Protein AF-A0A2P4YCR5-F1 (afdb_monomer_lite)

Secondary structure (DSSP, 8-state):
-EEEEEPPP---S-TTTTSGGGGGEEEEE--EEEEE-TT--EEEEEE-GGGTTSS-S------SPPPTT-B-TT--BHHHHHHHHHHHHHTGGGTTS-PPP----------------------------

Structure (mmCIF, N/CA/C/O backbone):
data_AF-A0A2P4YCR5-F1
#
_entry.id   AF-A0A2P4YCR5-F1
#
loop_
_atom_site.group_PDB
_atom_site.id
_atom_site.type_symbol
_atom_site.label_atom_id
_atom_site.label_alt_id
_atom_site.label_comp_id
_atom_site.label_asym_id
_atom_site.label_entity_id
_atom_site.label_seq_id
_atom_site.pdbx_PDB_ins_code
_atom_site.Cartn_x
_atom_site.Cartn_y
_atom_site.Cartn_z
_atom_site.occupancy
_atom_site.B_iso_or_equiv
_atom_site.auth_seq_id
_atom_site.auth_comp_id
_atom_site.auth_asym_id
_atom_site.auth_atom_id
_atom_site.pdbx_PDB_model_num
ATOM 1 N N . SER A 1 1 ? 8.220 3.642 -13.506 1.00 95.44 1 SER A N 1
ATOM 2 C CA . SER A 1 1 ? 6.887 4.072 -13.010 1.00 95.44 1 SER A CA 1
ATOM 3 C C . SER A 1 1 ? 7.026 4.716 -11.627 1.00 95.44 1 SER A C 1
ATOM 5 O O . SER A 1 1 ? 8.145 4.779 -11.127 1.00 95.44 1 SER A O 1
ATOM 7 N N . ARG A 1 2 ? 5.950 5.239 -11.009 1.00 97.50 2 ARG A N 1
ATOM 8 C CA . ARG A 1 2 ? 5.975 5.771 -9.629 1.00 97.50 2 ARG A CA 1
ATOM 9 C C . ARG A 1 2 ? 4.965 5.036 -8.752 1.00 97.50 2 ARG A C 1
ATOM 11 O O . ARG A 1 2 ? 3.781 5.042 -9.073 1.00 97.50 2 ARG A O 1
ATOM 18 N N . MET A 1 3 ? 5.426 4.483 -7.635 1.00 97.31 3 MET A N 1
ATOM 19 C CA . MET A 1 3 ? 4.561 3.981 -6.563 1.00 97.31 3 MET A CA 1
ATOM 20 C C . MET A 1 3 ? 4.327 5.107 -5.557 1.00 97.31 3 MET A C 1
ATOM 22 O O . MET A 1 3 ? 5.270 5.822 -5.214 1.00 97.31 3 MET A O 1
ATOM 26 N N . ALA A 1 4 ? 3.095 5.268 -5.081 1.00 97.25 4 ALA A N 1
ATOM 27 C CA . ALA A 1 4 ? 2.745 6.219 -4.031 1.00 97.25 4 ALA A CA 1
ATOM 28 C C . ALA A 1 4 ? 2.157 5.474 -2.832 1.00 97.25 4 ALA A C 1
ATOM 30 O O . ALA A 1 4 ? 1.398 4.524 -3.014 1.00 97.25 4 ALA A O 1
ATOM 31 N N . TRP A 1 5 ? 2.501 5.903 -1.622 1.00 97.19 5 TRP A N 1
ATOM 32 C CA . TRP A 1 5 ? 2.000 5.305 -0.386 1.00 97.19 5 TRP A CA 1
ATOM 33 C C . TRP A 1 5 ? 1.904 6.345 0.729 1.00 97.19 5 TRP A C 1
ATOM 35 O O . TRP A 1 5 ? 2.530 7.407 0.672 1.00 97.19 5 TRP A O 1
ATOM 45 N N . THR A 1 6 ? 1.109 6.027 1.745 1.00 96.38 6 THR A N 1
ATOM 46 C CA . THR A 1 6 ? 0.920 6.866 2.930 1.00 96.38 6 THR A CA 1
ATOM 47 C C . THR A 1 6 ? 1.954 6.509 3.996 1.00 96.38 6 THR A C 1
ATOM 49 O O . THR A 1 6 ? 2.108 5.337 4.336 1.00 96.38 6 THR A O 1
ATOM 52 N N . CYS A 1 7 ? 2.642 7.512 4.537 1.00 93.00 7 CYS A N 1
ATOM 53 C CA . CYS A 1 7 ? 3.494 7.385 5.720 1.00 93.00 7 CYS A CA 1
ATOM 54 C C . CYS A 1 7 ? 2.703 7.685 6.998 1.00 93.00 7 CYS A C 1
ATOM 56 O O . CYS A 1 7 ? 1.699 8.391 6.949 1.00 93.00 7 CYS A O 1
ATOM 58 N N . ASP A 1 8 ? 3.174 7.171 8.135 1.00 86.25 8 ASP A N 1
ATOM 59 C CA . ASP A 1 8 ? 2.495 7.306 9.427 1.00 86.25 8 ASP A CA 1
ATOM 60 C C . ASP A 1 8 ? 2.338 8.781 9.862 1.00 86.25 8 ASP A C 1
ATOM 62 O O . ASP A 1 8 ? 3.344 9.478 10.051 1.00 86.25 8 ASP A O 1
ATOM 66 N N . PRO A 1 9 ? 1.099 9.284 10.022 1.00 82.81 9 PRO A N 1
ATOM 67 C CA . PRO A 1 9 ? 0.847 10.568 10.640 1.00 82.81 9 PRO A CA 1
ATOM 68 C C . PRO A 1 9 ? 0.584 10.403 12.145 1.00 82.81 9 PRO A C 1
ATOM 70 O O . PRO A 1 9 ? -0.451 9.887 12.555 1.00 82.81 9 PRO A O 1
ATOM 73 N N . TYR A 1 10 ? 1.410 11.024 12.992 1.00 86.00 10 TYR A N 1
ATOM 74 C CA . TYR A 1 10 ? 1.078 11.228 14.418 1.00 86.00 10 TYR A CA 1
ATOM 75 C C . TYR A 1 10 ? -0.066 12.245 14.640 1.00 86.00 10 TYR A C 1
ATOM 77 O O . TYR A 1 10 ? -0.344 12.662 15.765 1.00 86.00 10 TYR A O 1
ATOM 85 N N . THR A 1 11 ? -0.707 12.710 13.566 1.00 8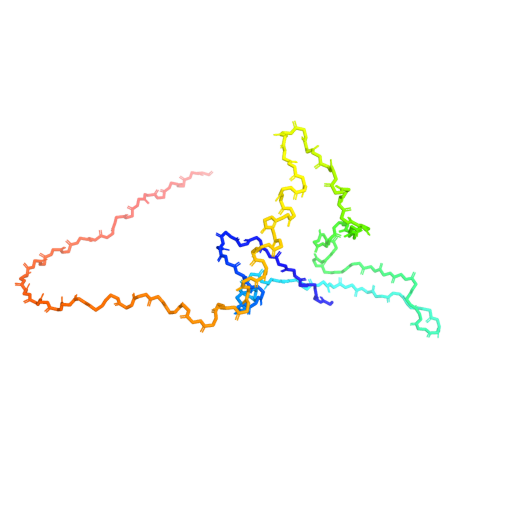9.25 11 THR A N 1
ATOM 86 C CA . THR A 1 11 ? -1.741 13.745 13.584 1.00 89.25 11 THR A CA 1
ATOM 87 C C . THR A 1 11 ? -3.123 13.121 13.735 1.00 89.25 11 THR A C 1
ATOM 89 O O . THR A 1 11 ? -3.522 12.264 12.951 1.00 89.25 11 THR A O 1
ATOM 92 N N . ALA A 1 12 ? -3.873 13.582 14.736 1.00 84.50 12 ALA A N 1
ATOM 93 C CA . ALA A 1 12 ? -5.240 13.137 14.974 1.00 84.50 12 ALA A CA 1
ATOM 94 C C . ALA A 1 12 ? -6.234 13.695 13.935 1.00 84.50 12 ALA A C 1
ATOM 96 O O . ALA A 1 12 ? -6.024 14.767 13.368 1.00 84.50 12 ALA A O 1
ATOM 97 N N . GLY A 1 13 ? -7.362 12.997 13.757 1.00 87.00 13 GLY A N 1
ATOM 98 C CA . GLY A 1 13 ? -8.491 13.435 12.928 1.00 87.00 13 GLY A CA 1
ATOM 99 C C . GLY A 1 13 ? -8.723 12.591 11.669 1.00 87.00 13 GLY A C 1
ATOM 100 O O . GLY A 1 13 ? -7.986 11.655 11.365 1.00 87.00 13 GLY A O 1
ATOM 101 N N . GLY A 1 14 ? -9.787 12.917 10.930 1.00 90.69 14 GLY A N 1
ATOM 102 C CA . GLY A 1 14 ? -10.177 12.230 9.694 1.00 90.69 14 GLY A CA 1
ATOM 103 C C . GLY A 1 14 ? -9.398 12.720 8.471 1.00 90.69 14 GLY A C 1
ATOM 104 O O . GLY A 1 14 ? -9.959 13.420 7.634 1.00 90.69 14 GLY A O 1
ATOM 105 N N . LEU A 1 15 ? -8.119 12.345 8.353 1.00 92.38 15 LEU A N 1
ATOM 106 C CA . LEU A 1 15 ? -7.188 12.894 7.348 1.00 92.38 15 LEU A CA 1
ATOM 107 C C . LEU A 1 15 ? -7.620 12.683 5.889 1.00 92.38 15 LEU A C 1
ATOM 109 O O . LEU A 1 15 ? -7.304 13.501 5.025 1.00 92.38 15 LEU A O 1
ATOM 113 N N . VAL A 1 16 ? -8.323 11.583 5.603 1.00 92.31 16 VAL A N 1
ATOM 114 C CA . VAL A 1 16 ? -8.861 11.315 4.261 1.00 92.31 16 VAL A CA 1
ATOM 115 C C . VAL A 1 16 ? -10.012 12.271 3.954 1.00 92.31 16 VAL A C 1
ATOM 117 O O . VAL A 1 16 ? -9.996 12.927 2.918 1.00 92.31 16 VAL A O 1
ATOM 120 N N . ALA A 1 17 ? -10.972 12.399 4.875 1.00 90.81 17 ALA A N 1
ATOM 121 C CA . ALA A 1 17 ? -12.142 13.258 4.702 1.00 90.81 17 ALA A CA 1
ATOM 122 C C . ALA A 1 17 ? -11.768 14.748 4.612 1.00 90.81 17 ALA A C 1
ATOM 124 O O . ALA A 1 17 ? -12.382 15.490 3.852 1.00 90.81 17 ALA A O 1
ATOM 125 N N . SER A 1 18 ? -10.732 15.182 5.337 1.00 91.31 18 SER A N 1
ATOM 126 C CA . SER A 1 18 ? -10.238 16.563 5.288 1.00 91.31 18 SER A CA 1
ATOM 127 C C . SER A 1 18 ? -9.292 16.853 4.115 1.00 91.31 18 SER A C 1
ATOM 129 O O . SER A 1 18 ? -8.872 17.995 3.939 1.00 91.31 18 SER A O 1
ATOM 131 N N . GLY A 1 19 ? -8.893 15.840 3.336 1.00 93.31 19 GLY A N 1
ATOM 132 C CA . GLY A 1 19 ? -7.887 15.971 2.275 1.00 93.31 19 GLY A CA 1
ATOM 133 C C . GLY A 1 19 ? -6.450 16.176 2.777 1.00 93.31 19 GLY A C 1
ATOM 134 O O . GLY A 1 19 ? -5.516 16.235 1.972 1.00 93.31 19 GLY A O 1
ATOM 135 N N . GLN A 1 20 ? -6.236 16.231 4.095 1.00 93.75 20 GLN A N 1
ATOM 136 C CA . GLN A 1 20 ? -4.911 16.378 4.701 1.00 93.75 20 GLN A CA 1
ATOM 137 C C . GLN A 1 20 ? -4.015 15.155 4.469 1.00 93.75 20 GLN A C 1
ATOM 139 O O . GLN A 1 20 ? -2.798 15.284 4.582 1.00 93.75 20 GLN A O 1
ATOM 144 N N . ILE A 1 21 ? -4.586 14.004 4.091 1.00 95.06 21 ILE A N 1
ATOM 145 C CA . ILE A 1 21 ? -3.857 12.776 3.738 1.00 95.06 21 ILE A CA 1
ATOM 146 C C . ILE A 1 21 ? -2.787 12.996 2.658 1.00 95.06 21 ILE A C 1
ATOM 148 O O . ILE A 1 21 ? -1.751 12.332 2.669 1.00 95.06 21 ILE A O 1
ATOM 152 N N . ASN A 1 22 ? -2.984 13.977 1.770 1.00 94.50 22 ASN A N 1
ATOM 153 C CA . ASN A 1 22 ? -2.021 14.320 0.723 1.00 94.50 22 ASN A CA 1
ATOM 154 C C . ASN A 1 22 ? -0.668 14.774 1.293 1.00 94.50 22 ASN A C 1
ATOM 156 O O . ASN A 1 22 ? 0.363 14.510 0.684 1.00 94.50 22 ASN A O 1
ATOM 160 N N . GLN A 1 23 ? -0.653 15.394 2.478 1.00 94.56 23 GLN A N 1
ATOM 161 C CA . GLN A 1 23 ? 0.580 15.823 3.154 1.00 94.56 23 GLN A CA 1
ATOM 162 C C . GLN A 1 23 ? 1.420 14.643 3.660 1.00 94.56 23 GLN A C 1
ATOM 164 O O . GLN A 1 23 ? 2.617 14.790 3.883 1.00 94.56 23 GLN A O 1
ATOM 169 N N . TYR A 1 24 ? 0.795 13.476 3.825 1.00 95.44 24 TYR A N 1
ATOM 170 C CA . TYR A 1 24 ? 1.433 12.245 4.294 1.00 95.44 24 TYR A CA 1
ATOM 171 C C . TYR A 1 24 ? 1.571 11.203 3.181 1.00 95.44 24 TYR A C 1
ATOM 173 O O . TYR A 1 24 ? 2.012 10.083 3.429 1.00 95.44 24 TYR A O 1
ATOM 181 N N . THR A 1 25 ? 1.196 11.556 1.949 1.00 96.94 25 THR A N 1
ATOM 182 C CA . THR A 1 25 ? 1.349 10.691 0.782 1.00 96.94 25 THR A CA 1
ATOM 183 C C . THR A 1 25 ? 2.677 11.002 0.111 1.00 96.94 25 THR A C 1
ATOM 185 O O . THR A 1 25 ? 2.881 12.084 -0.436 1.00 96.94 25 THR A O 1
ATOM 188 N N . THR A 1 26 ? 3.583 10.035 0.126 1.00 97.00 26 THR A N 1
ATOM 189 C CA . THR A 1 26 ? 4.868 10.119 -0.566 1.00 97.00 26 THR A CA 1
ATOM 190 C C . THR A 1 26 ? 4.887 9.157 -1.750 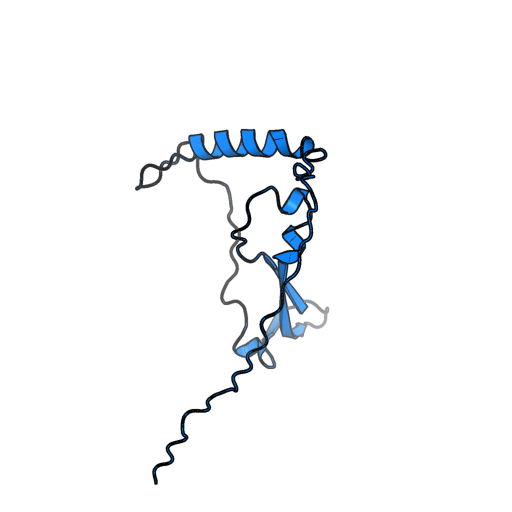1.00 97.00 26 THR A C 1
ATOM 192 O O . THR A 1 26 ? 3.869 8.581 -2.139 1.00 97.00 26 THR A O 1
ATOM 195 N N . GLY A 1 27 ? 6.034 9.016 -2.396 1.00 97.12 27 GLY A N 1
ATOM 196 C CA . GLY A 1 27 ? 6.227 7.984 -3.392 1.00 97.12 27 GLY A CA 1
ATOM 197 C C . GLY A 1 27 ? 7.626 7.987 -3.962 1.00 97.12 27 GLY A C 1
ATOM 198 O O . GLY A 1 27 ? 8.409 8.908 -3.731 1.00 97.12 27 GLY A O 1
ATOM 199 N N . LYS A 1 28 ? 7.907 6.967 -4.760 1.00 98.06 28 LYS A N 1
ATOM 200 C CA . LYS A 1 28 ? 9.223 6.735 -5.334 1.00 98.06 28 LYS A CA 1
ATOM 201 C C . LYS A 1 28 ? 9.127 6.246 -6.768 1.00 98.06 28 LYS A C 1
ATOM 203 O O . LYS A 1 28 ? 8.197 5.526 -7.138 1.00 98.06 28 LYS A O 1
ATOM 208 N N . TYR A 1 29 ? 10.084 6.699 -7.570 1.00 98.38 29 TYR A N 1
ATOM 209 C CA . TYR A 1 29 ? 10.253 6.257 -8.943 1.00 98.38 29 TYR A CA 1
ATOM 210 C C . TYR A 1 29 ? 11.063 4.966 -8.990 1.00 98.38 29 TYR A C 1
ATOM 212 O O . TYR A 1 29 ? 12.076 4.846 -8.303 1.00 98.38 29 TYR A O 1
ATOM 220 N N . TYR A 1 30 ? 10.616 4.049 -9.841 1.00 98.38 30 TYR A N 1
ATOM 221 C CA . TYR A 1 30 ? 11.306 2.806 -10.147 1.00 98.38 30 TYR A CA 1
ATOM 222 C C . TYR A 1 30 ? 11.562 2.691 -11.643 1.00 98.38 30 TYR A C 1
ATOM 224 O O . TYR A 1 30 ? 10.712 3.077 -12.461 1.00 98.38 30 TYR A O 1
ATOM 232 N N . TYR A 1 31 ? 12.719 2.135 -11.977 1.00 98.50 31 TYR A N 1
ATOM 233 C CA . TYR A 1 31 ? 13.198 1.978 -13.340 1.00 98.50 31 TYR A CA 1
ATOM 234 C C . TYR A 1 31 ? 13.480 0.506 -13.619 1.00 98.50 31 TYR A C 1
ATOM 236 O O . TYR A 1 31 ? 14.101 -0.180 -12.814 1.00 98.50 31 TYR A O 1
ATOM 244 N N . TYR A 1 32 ? 12.985 0.031 -14.754 1.00 98.44 32 TYR A N 1
ATOM 245 C CA . TYR A 1 32 ? 13.073 -1.364 -15.160 1.00 98.44 32 TYR A CA 1
ATOM 246 C C . TYR A 1 32 ? 12.932 -1.461 -16.675 1.00 98.44 32 TYR A C 1
ATOM 248 O O . TYR A 1 32 ? 12.319 -0.596 -17.312 1.00 98.44 32 TYR A O 1
ATOM 256 N N . LEU A 1 33 ? 13.488 -2.527 -17.234 1.00 98.56 33 LEU A N 1
ATOM 257 C CA . LEU A 1 33 ? 13.202 -2.976 -18.588 1.00 98.56 33 LEU A CA 1
ATOM 258 C C . LEU A 1 33 ? 12.104 -4.037 -18.516 1.00 98.56 33 LEU A C 1
ATOM 260 O O . LEU A 1 33 ? 12.104 -4.865 -17.609 1.00 98.56 33 LEU A O 1
ATOM 264 N N . LEU A 1 34 ? 11.158 -3.994 -19.452 1.00 98.56 34 LEU A N 1
ATOM 265 C CA . LEU A 1 34 ? 10.151 -5.042 -19.612 1.00 98.56 34 LEU A CA 1
ATOM 266 C C . LEU A 1 34 ? 10.525 -5.902 -20.811 1.00 98.56 34 LEU A C 1
ATOM 268 O O . LEU A 1 34 ? 10.836 -5.372 -21.879 1.00 98.56 34 LEU A O 1
ATOM 272 N N . GLU A 1 35 ? 10.460 -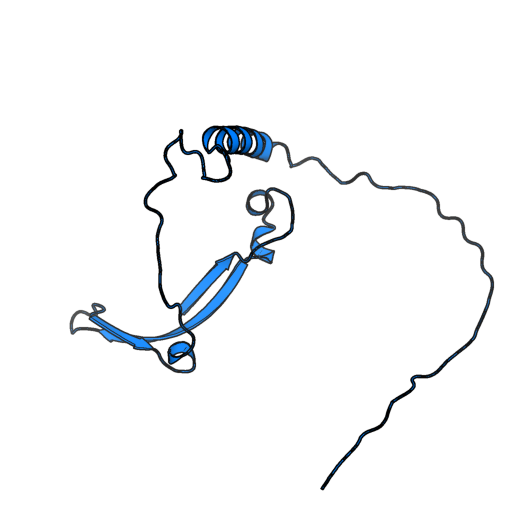7.213 -20.629 1.00 98.62 35 GLU A N 1
ATOM 273 C CA . GLU A 1 35 ? 10.604 -8.177 -21.711 1.00 98.62 35 GLU A CA 1
ATOM 274 C C . GLU A 1 35 ? 9.225 -8.449 -22.304 1.00 98.62 35 GLU A C 1
ATOM 276 O O . GLU A 1 35 ? 8.272 -8.733 -21.570 1.00 98.62 35 GLU A O 1
ATOM 281 N N . LEU A 1 36 ? 9.122 -8.330 -23.627 1.00 98.75 36 LEU A N 1
ATOM 282 C CA . LEU A 1 36 ? 7.881 -8.507 -24.371 1.00 98.75 36 LEU A CA 1
ATOM 283 C C . LEU A 1 36 ? 8.023 -9.656 -25.373 1.00 98.75 36 LEU A C 1
ATOM 285 O O . LEU A 1 36 ? 9.102 -9.840 -25.941 1.00 98.75 36 LEU A O 1
ATOM 289 N N . ASP A 1 37 ? 6.943 -10.394 -25.611 1.00 98.31 37 ASP A N 1
ATOM 290 C CA . ASP A 1 37 ? 6.862 -11.360 -26.712 1.00 98.31 37 ASP A CA 1
ATOM 291 C C . ASP A 1 37 ? 6.502 -10.693 -28.063 1.00 98.31 37 ASP A C 1
ATOM 293 O O . ASP A 1 37 ? 6.319 -9.475 -28.149 1.00 98.31 37 ASP A O 1
ATOM 297 N N . ASP A 1 38 ? 6.379 -11.488 -29.136 1.00 98.31 38 ASP A N 1
ATOM 298 C CA . ASP A 1 38 ? 6.018 -10.996 -30.480 1.00 98.31 38 ASP A CA 1
ATOM 299 C C . ASP A 1 38 ? 4.617 -10.349 -30.539 1.00 98.31 38 ASP A C 1
ATOM 301 O O . ASP A 1 38 ? 4.325 -9.572 -31.454 1.00 98.31 38 ASP A O 1
ATOM 305 N N . ALA A 1 39 ? 3.739 -10.666 -29.580 1.00 98.31 39 ALA A N 1
ATOM 306 C CA . ALA A 1 39 ? 2.410 -10.078 -29.438 1.00 98.31 39 ALA A CA 1
ATOM 307 C C . ALA A 1 39 ? 2.406 -8.820 -28.545 1.00 98.31 39 ALA A C 1
ATOM 309 O O . ALA A 1 39 ? 1.389 -8.124 -28.476 1.00 98.31 39 ALA A O 1
ATOM 310 N N . GLY A 1 40 ? 3.531 -8.495 -27.900 1.00 98.19 40 GLY A N 1
ATOM 311 C CA . GLY A 1 40 ? 3.672 -7.380 -26.970 1.00 98.19 40 GLY A CA 1
ATOM 312 C C . GLY A 1 40 ? 3.203 -7.686 -25.544 1.00 98.19 40 GLY A C 1
ATOM 313 O O . GLY A 1 40 ? 2.962 -6.748 -24.781 1.00 98.19 40 GLY A O 1
ATOM 314 N N . GLU A 1 41 ? 3.042 -8.958 -25.171 1.00 98.56 41 GLU A N 1
ATOM 315 C CA . GLU A 1 41 ? 2.711 -9.372 -23.806 1.00 98.56 41 GLU A CA 1
ATOM 316 C C . GLU A 1 41 ? 3.956 -9.352 -22.912 1.00 98.56 41 GLU A C 1
ATOM 318 O O . GLU A 1 41 ? 5.052 -9.708 -23.341 1.00 98.56 41 GLU A O 1
ATOM 323 N N . ILE A 1 42 ? 3.791 -8.924 -21.656 1.00 98.44 42 ILE A N 1
ATOM 324 C CA . ILE A 1 42 ? 4.885 -8.877 -20.680 1.00 98.44 42 ILE A CA 1
ATOM 325 C C . ILE A 1 42 ? 5.190 -10.296 -20.206 1.00 98.44 42 ILE A C 1
ATOM 327 O O . ILE A 1 42 ? 4.358 -10.925 -19.554 1.00 98.44 42 ILE A O 1
ATOM 331 N N . ILE A 1 43 ? 6.409 -10.756 -20.470 1.00 98.31 43 ILE A N 1
ATOM 332 C CA . ILE A 1 43 ? 6.878 -12.103 -20.109 1.00 98.31 43 ILE A CA 1
ATOM 333 C C . ILE A 1 43 ? 8.000 -12.098 -19.065 1.00 98.31 43 ILE A C 1
ATOM 335 O O . ILE A 1 43 ? 8.329 -13.144 -18.510 1.00 98.31 43 ILE A O 1
ATOM 339 N N . GLY A 1 44 ? 8.557 -10.927 -18.763 1.00 98.44 44 GLY A N 1
ATOM 340 C CA . GLY A 1 44 ? 9.661 -10.771 -17.826 1.00 98.44 44 GLY A CA 1
ATOM 341 C C . GLY A 1 44 ? 10.040 -9.308 -17.623 1.00 98.44 44 GLY A C 1
ATOM 342 O O . GLY A 1 44 ? 9.357 -8.388 -18.088 1.00 98.44 44 GLY A O 1
ATOM 343 N N . GLY A 1 45 ? 11.142 -9.089 -16.919 1.00 97.94 45 GLY A N 1
ATOM 344 C CA . GLY A 1 45 ? 11.709 -7.766 -16.716 1.00 97.94 45 GLY A CA 1
ATOM 345 C C . GLY A 1 45 ? 12.902 -7.788 -15.771 1.00 97.94 45 GLY A C 1
ATOM 346 O O . GLY A 1 45 ? 13.074 -8.732 -15.007 1.00 97.94 45 GLY A O 1
ATOM 347 N N . GLU A 1 46 ? 13.685 -6.717 -15.827 1.00 98.44 46 GLU A N 1
ATOM 348 C CA . GLU A 1 46 ? 14.924 -6.546 -15.065 1.00 98.44 46 GLU A CA 1
ATOM 349 C C . GLU A 1 46 ? 14.952 -5.145 -14.447 1.00 98.44 46 GLU A C 1
ATOM 351 O O . GLU A 1 46 ? 14.592 -4.155 -15.102 1.00 98.44 46 GLU A O 1
ATOM 356 N N . TRP A 1 47 ? 15.374 -5.047 -13.187 1.00 98.50 47 TRP A N 1
ATOM 357 C CA . TRP A 1 47 ? 15.584 -3.762 -12.526 1.00 98.50 47 TRP A CA 1
ATOM 358 C C . TRP A 1 47 ? 16.818 -3.058 -13.089 1.00 98.50 47 TRP A C 1
ATOM 360 O O . TRP A 1 47 ? 17.808 -3.683 -13.446 1.00 98.50 47 TRP A O 1
ATOM 370 N N . VAL A 1 48 ? 16.773 -1.728 -13.193 1.00 98.50 48 VAL A N 1
ATOM 371 C CA . VAL A 1 48 ? 17.912 -0.954 -13.710 1.00 98.50 48 VAL A CA 1
ATOM 372 C C . VAL A 1 48 ? 18.146 0.322 -12.915 1.00 98.50 48 VAL A C 1
ATOM 374 O O . VAL A 1 48 ? 17.299 0.780 -12.141 1.00 98.50 48 VAL A O 1
ATOM 377 N N . TYR A 1 49 ? 19.308 0.939 -13.143 1.00 97.81 49 TYR A N 1
ATOM 378 C CA . TYR A 1 49 ? 19.795 2.067 -12.350 1.00 97.81 49 TYR A CA 1
ATOM 379 C C . TYR A 1 49 ? 19.791 1.707 -10.855 1.00 97.81 49 TYR A C 1
ATOM 381 O O . TYR A 1 49 ? 20.053 0.571 -10.487 1.00 97.81 49 TYR A O 1
ATOM 389 N N . ASN A 1 50 ? 19.466 2.656 -9.980 1.00 97.44 50 ASN A N 1
ATOM 390 C CA . ASN A 1 50 ? 19.408 2.410 -8.540 1.00 97.44 50 ASN A CA 1
ATOM 391 C C . ASN A 1 50 ? 18.190 1.569 -8.110 1.00 97.44 50 ASN A C 1
ATOM 393 O O . ASN A 1 50 ? 18.008 1.336 -6.922 1.00 97.44 50 ASN A O 1
ATOM 397 N N . SER A 1 51 ? 17.303 1.171 -9.028 1.00 98.19 51 SER A N 1
ATOM 398 C CA . SER A 1 51 ? 16.181 0.296 -8.678 1.00 98.19 51 SER A CA 1
ATOM 399 C C . SER A 1 51 ? 16.584 -1.170 -8.556 1.00 98.19 51 SER A C 1
ATOM 401 O O . SER A 1 51 ? 15.753 -1.925 -8.084 1.00 98.19 51 SER A O 1
ATOM 403 N N . ASP A 1 52 ? 17.803 -1.556 -8.941 1.00 97.62 52 ASP A N 1
ATOM 404 C CA . ASP A 1 52 ? 18.317 -2.921 -8.745 1.00 97.62 52 ASP A CA 1
ATOM 405 C C . ASP A 1 52 ? 18.612 -3.225 -7.265 1.00 97.62 52 ASP A C 1
ATOM 407 O O . ASP A 1 52 ? 18.289 -4.297 -6.772 1.00 97.62 52 ASP A O 1
ATOM 411 N N . ASP A 1 53 ? 19.101 -2.232 -6.516 1.00 98.12 53 ASP A N 1
ATOM 412 C CA . ASP A 1 53 ? 19.295 -2.355 -5.063 1.00 98.12 53 ASP A CA 1
ATOM 413 C C . ASP A 1 53 ? 18.081 -1.877 -4.252 1.00 98.12 53 ASP A C 1
ATOM 415 O O . ASP A 1 53 ? 17.829 -2.334 -3.139 1.00 98.12 53 ASP A O 1
ATOM 419 N N . ASP A 1 54 ? 17.359 -0.881 -4.770 1.00 97.94 54 ASP A N 1
ATOM 420 C CA . ASP A 1 54 ? 16.383 -0.114 -3.999 1.00 97.94 54 ASP A CA 1
ATOM 421 C C . ASP A 1 54 ? 14.981 -0.233 -4.625 1.00 97.94 54 ASP A C 1
ATOM 423 O O . ASP A 1 54 ? 14.405 0.737 -5.141 1.00 97.94 54 ASP A O 1
ATOM 427 N N . HIS A 1 55 ? 14.429 -1.448 -4.571 1.00 97.94 55 HIS A N 1
ATOM 428 C CA . HIS A 1 55 ? 13.065 -1.825 -4.965 1.00 97.94 55 HIS A CA 1
ATOM 429 C C . HIS A 1 55 ? 12.278 -2.421 -3.776 1.00 97.94 55 HIS A C 1
ATOM 431 O O . HIS A 1 55 ? 12.865 -2.756 -2.751 1.00 97.94 55 HIS A O 1
ATOM 437 N N . PRO A 1 56 ? 10.937 -2.546 -3.843 1.00 97.69 56 PRO A N 1
ATOM 438 C CA . PRO A 1 56 ? 10.178 -3.236 -2.799 1.00 97.69 56 PRO A CA 1
ATOM 439 C C . PRO A 1 56 ? 10.543 -4.725 -2.750 1.00 97.69 56 PRO A C 1
ATOM 441 O O . PRO A 1 56 ? 10.600 -5.367 -3.797 1.00 97.69 56 PRO A O 1
ATOM 444 N N . ASP A 1 57 ? 10.717 -5.286 -1.554 1.00 97.75 57 ASP A N 1
ATOM 445 C CA . ASP A 1 57 ? 11.001 -6.720 -1.389 1.00 97.75 57 ASP A CA 1
ATOM 446 C C . ASP A 1 57 ? 9.779 -7.598 -1.696 1.00 97.75 57 ASP A C 1
ATOM 448 O O . ASP A 1 57 ? 9.877 -8.657 -2.314 1.00 97.75 57 ASP A O 1
ATOM 452 N N . PHE A 1 58 ? 8.599 -7.177 -1.232 1.00 97.31 58 PHE A N 1
ATOM 453 C CA . PHE A 1 58 ? 7.372 -7.960 -1.331 1.00 97.31 58 PHE A CA 1
ATOM 454 C C . PHE A 1 58 ? 6.120 -7.080 -1.381 1.00 97.31 58 PHE A C 1
ATOM 456 O O . PHE A 1 58 ? 6.107 -5.932 -0.937 1.00 97.31 58 PHE A O 1
ATOM 463 N N . MET A 1 59 ? 5.024 -7.662 -1.871 1.00 96.88 59 MET A N 1
ATOM 464 C CA . MET A 1 59 ? 3.692 -7.060 -1.858 1.00 96.88 59 MET A CA 1
ATOM 465 C C . MET A 1 59 ? 2.678 -8.068 -1.327 1.00 96.88 59 MET A C 1
ATOM 467 O O . MET A 1 59 ? 2.649 -9.221 -1.753 1.00 96.88 59 MET A O 1
ATOM 471 N N . TRP A 1 60 ? 1.834 -7.635 -0.394 1.00 97.38 60 TRP A N 1
ATOM 472 C CA . TRP A 1 60 ? 0.794 -8.467 0.201 1.00 97.38 60 TRP A CA 1
ATOM 473 C C . TRP A 1 60 ? -0.522 -7.705 0.261 1.00 97.38 60 TRP A C 1
ATOM 475 O O . TRP A 1 60 ? -0.557 -6.494 0.469 1.00 97.38 60 TRP A O 1
ATOM 485 N N . ILE A 1 61 ? -1.616 -8.441 0.076 1.00 97.44 61 ILE A N 1
ATOM 486 C CA . ILE A 1 61 ? -2.971 -7.903 0.134 1.00 97.44 61 ILE A CA 1
ATOM 487 C C . ILE A 1 61 ? -3.737 -8.726 1.174 1.00 97.44 61 ILE A C 1
ATOM 489 O O . ILE A 1 61 ? -3.860 -9.946 1.010 1.00 97.44 61 ILE A O 1
ATOM 493 N N . PRO A 1 62 ? -4.238 -8.111 2.260 1.00 97.19 62 PRO A N 1
ATOM 494 C CA . PRO A 1 62 ? -5.036 -8.829 3.244 1.00 97.19 62 PRO A CA 1
ATOM 495 C C . PRO A 1 62 ? -6.338 -9.320 2.601 1.00 97.19 62 PRO A C 1
ATOM 497 O O . PRO A 1 62 ? -7.049 -8.558 1.952 1.00 97.19 62 PRO A O 1
ATOM 500 N N . LYS A 1 63 ? -6.669 -10.601 2.797 1.00 98.00 63 LYS A N 1
ATOM 501 C CA . LYS A 1 63 ? -7.857 -11.219 2.178 1.00 98.00 63 LYS A CA 1
ATOM 502 C C . LYS A 1 63 ? -9.172 -10.782 2.822 1.00 98.00 63 LYS A C 1
ATOM 504 O O . LYS A 1 63 ? -10.196 -10.741 2.150 1.00 98.00 63 LYS A O 1
ATOM 509 N N . ALA A 1 64 ? -9.154 -10.521 4.127 1.00 97.75 64 ALA A N 1
ATOM 510 C CA . ALA A 1 64 ? -10.334 -10.163 4.903 1.00 97.75 64 ALA A CA 1
ATOM 511 C C . ALA A 1 64 ? -9.943 -9.489 6.225 1.00 97.75 64 ALA A C 1
ATOM 513 O O . ALA A 1 64 ? -8.790 -9.545 6.657 1.00 97.75 64 ALA A O 1
ATOM 514 N N . LYS A 1 65 ? -10.940 -8.887 6.881 1.00 97.94 65 LYS A N 1
ATOM 515 C CA . LYS A 1 65 ? -10.851 -8.442 8.277 1.00 97.94 65 LYS A CA 1
ATOM 516 C C . LYS A 1 65 ? -10.724 -9.652 9.227 1.00 97.94 65 LYS A C 1
ATOM 518 O O . LYS A 1 65 ? -11.152 -10.749 8.857 1.00 97.94 65 LYS A O 1
ATOM 523 N N . PRO A 1 66 ? -10.194 -9.471 10.451 1.00 98.06 66 PRO A N 1
ATOM 524 C CA . PRO A 1 66 ? -10.245 -10.496 11.495 1.00 98.06 66 PRO A CA 1
ATOM 525 C C . PRO A 1 66 ? -11.681 -10.938 11.820 1.00 98.06 66 PRO A C 1
ATOM 527 O O . PRO A 1 66 ? -12.641 -10.209 11.562 1.00 98.06 66 PRO A O 1
ATOM 530 N N . ALA A 1 67 ? -11.837 -12.115 12.435 1.00 98.19 67 ALA A N 1
ATOM 531 C CA . ALA A 1 67 ? -13.138 -12.571 12.923 1.00 98.19 67 ALA A CA 1
ATOM 532 C C . ALA A 1 67 ? -13.685 -11.612 13.996 1.00 98.19 67 ALA A C 1
ATOM 534 O O . ALA A 1 67 ? -12.926 -11.120 14.833 1.00 98.19 67 ALA A O 1
ATOM 535 N N . ALA A 1 68 ? -14.999 -11.371 14.008 1.00 97.69 68 ALA A N 1
ATOM 536 C CA . ALA A 1 68 ? -15.629 -10.380 14.888 1.00 97.69 68 ALA A CA 1
ATOM 537 C C . ALA A 1 68 ? -15.359 -10.614 16.390 1.00 97.69 68 ALA A C 1
ATOM 539 O O . ALA A 1 68 ? -15.265 -9.665 17.157 1.00 97.69 68 ALA A O 1
ATOM 540 N N . ASN A 1 69 ? -15.186 -11.871 16.803 1.00 97.75 69 ASN A N 1
ATOM 541 C CA . ASN A 1 69 ? -14.907 -12.282 18.181 1.00 97.75 69 ASN A CA 1
ATOM 542 C C . ASN A 1 69 ? -13.405 -12.411 18.503 1.00 97.75 69 ASN A C 1
ATOM 544 O O . ASN A 1 69 ? -13.048 -13.032 19.503 1.00 97.75 69 ASN A O 1
ATOM 548 N N . THR A 1 70 ? -12.517 -11.878 17.659 1.00 98.56 70 THR A N 1
ATOM 549 C CA . THR A 1 70 ? -11.069 -11.930 17.901 1.00 98.56 70 THR A CA 1
ATOM 550 C C . THR A 1 70 ? -10.711 -11.119 19.146 1.00 98.56 70 THR A C 1
ATOM 552 O O . THR A 1 70 ? -11.030 -9.933 19.229 1.00 98.56 70 THR A O 1
ATOM 555 N N . VAL A 1 71 ? -9.992 -11.742 20.080 1.00 98.44 71 VAL A N 1
ATOM 556 C CA . VAL A 1 71 ? -9.342 -11.075 21.215 1.00 98.44 71 VAL A CA 1
ATOM 557 C C . VAL A 1 71 ? -7.848 -11.355 21.119 1.00 98.44 71 VAL A C 1
ATOM 559 O O . VAL A 1 71 ? -7.438 -12.511 21.004 1.00 98.44 71 VAL A O 1
ATOM 562 N N . THR A 1 72 ? -7.026 -10.306 21.108 1.00 98.38 72 THR A N 1
ATOM 563 C CA . THR A 1 72 ? -5.566 -10.466 21.047 1.00 98.38 72 THR A CA 1
ATOM 564 C C . THR A 1 72 ? -5.018 -11.020 22.366 1.00 98.38 72 THR A C 1
ATOM 566 O O . THR A 1 72 ? -5.677 -10.965 23.403 1.00 98.38 72 THR A O 1
ATOM 569 N N . SER A 1 73 ? -3.778 -11.513 22.363 1.00 98.19 73 SER A N 1
ATOM 570 C CA . SER A 1 73 ? -3.119 -12.047 23.569 1.00 98.19 73 SER A CA 1
ATOM 571 C C . SER A 1 73 ? -2.943 -11.024 24.698 1.00 98.19 73 SER A C 1
ATOM 573 O O . SER A 1 73 ? -2.780 -11.414 25.849 1.00 98.19 73 SER A O 1
ATOM 575 N N . ILE A 1 74 ? -3.001 -9.727 24.382 1.00 98.19 74 ILE A N 1
ATOM 576 C CA . ILE A 1 74 ? -2.961 -8.626 25.356 1.00 98.19 74 ILE A CA 1
ATOM 577 C C . ILE A 1 74 ? -4.360 -8.167 25.802 1.00 98.19 74 ILE A C 1
ATOM 579 O O . ILE A 1 74 ? -4.481 -7.171 26.508 1.00 98.19 74 ILE A O 1
ATOM 583 N N . GLY A 1 75 ? -5.422 -8.863 25.382 1.0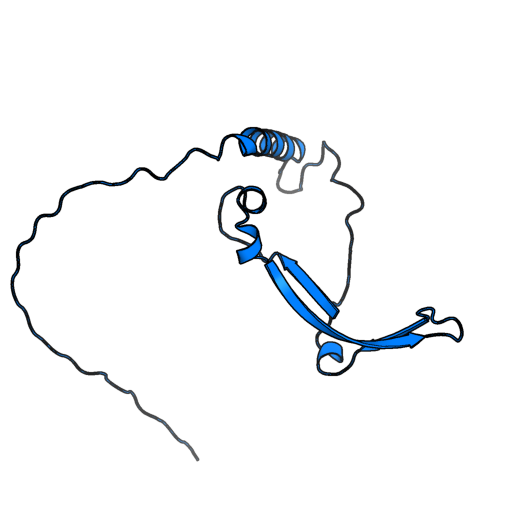0 97.94 75 GLY A N 1
ATOM 584 C CA . GLY A 1 75 ? -6.802 -8.575 25.777 1.00 97.94 75 GLY A CA 1
ATOM 585 C C . GLY A 1 75 ? -7.522 -7.519 24.933 1.00 97.94 75 GLY A C 1
ATOM 586 O O . GLY A 1 75 ? -8.580 -7.050 25.343 1.00 97.94 75 GLY A O 1
ATOM 587 N N . LEU A 1 76 ? -7.000 -7.137 23.758 1.00 98.44 76 LEU A N 1
ATOM 588 C CA . LEU A 1 76 ? -7.679 -6.177 22.880 1.00 98.44 76 LEU A CA 1
ATOM 589 C C . LEU A 1 76 ? -8.785 -6.878 22.077 1.00 98.44 76 LEU A C 1
ATOM 591 O O . LEU A 1 76 ? -8.503 -7.730 21.232 1.00 98.44 76 LEU A O 1
ATOM 595 N N . SER A 1 77 ? -10.038 -6.511 22.343 1.00 98.44 77 SER A N 1
ATOM 596 C CA . SER A 1 77 ? -11.235 -7.048 21.686 1.00 98.44 77 SER A CA 1
ATOM 597 C C . SER A 1 77 ? -11.503 -6.346 20.355 1.00 98.44 77 SER A C 1
ATOM 599 O O . SER A 1 77 ? -11.721 -5.133 20.304 1.00 98.44 77 SER A O 1
ATOM 601 N N . TYR A 1 78 ? -11.526 -7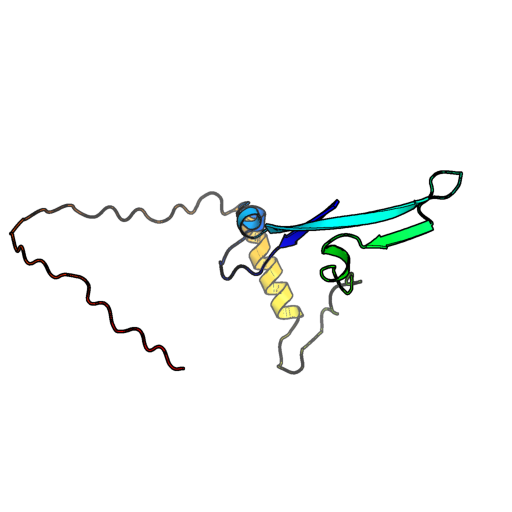.107 19.258 1.00 98.44 78 TYR A N 1
ATOM 602 C CA . TYR A 1 78 ? -11.834 -6.562 17.935 1.00 98.44 78 TYR A CA 1
ATOM 603 C C . TYR A 1 78 ? -13.287 -6.074 17.827 1.00 98.44 78 TYR A C 1
ATOM 605 O O . TYR A 1 78 ? -13.550 -5.103 17.116 1.00 98.44 78 TYR A O 1
ATOM 613 N N . ALA A 1 79 ? -14.217 -6.687 18.567 1.00 98.44 79 ALA A N 1
ATOM 614 C CA . ALA A 1 79 ? -15.607 -6.242 18.636 1.00 98.44 79 ALA A CA 1
ATOM 615 C C . ALA A 1 79 ? -15.718 -4.822 19.215 1.00 98.44 79 ALA A C 1
ATOM 617 O O . ALA A 1 79 ? -16.402 -3.972 18.641 1.00 98.44 79 ALA A O 1
ATOM 618 N N . ASP A 1 80 ? -14.986 -4.539 20.297 1.00 98.50 80 ASP A N 1
ATOM 619 C CA . ASP A 1 80 ? -15.010 -3.225 20.948 1.00 98.50 80 ASP A CA 1
ATOM 620 C C . ASP A 1 80 ? -14.361 -2.154 20.065 1.00 98.50 80 ASP A C 1
ATOM 622 O O . ASP A 1 80 ? -14.918 -1.070 19.883 1.00 98.50 80 ASP A O 1
ATOM 626 N N . VAL A 1 81 ? -13.219 -2.477 19.446 1.00 98.19 81 VAL A N 1
ATOM 627 C CA . VAL A 1 81 ? -12.542 -1.584 18.491 1.00 98.19 81 VAL A CA 1
ATOM 628 C C . VAL A 1 81 ? -13.446 -1.270 17.299 1.00 98.19 81 VAL A C 1
ATOM 630 O O . VAL A 1 81 ? -13.540 -0.115 16.888 1.00 98.19 81 VAL A O 1
ATOM 633 N N . THR A 1 82 ? -14.138 -2.274 16.757 1.00 97.88 82 THR A N 1
ATOM 634 C CA . THR A 1 82 ? -15.037 -2.089 15.609 1.00 97.88 82 THR A CA 1
ATOM 635 C C . THR A 1 82 ? -16.229 -1.206 15.974 1.00 97.88 82 THR A C 1
ATOM 637 O O . THR A 1 82 ? -16.531 -0.270 15.239 1.00 97.88 82 THR A O 1
ATOM 640 N N . MET A 1 83 ? -16.840 -1.415 17.144 1.00 97.75 83 MET A N 1
ATOM 641 C CA . MET A 1 83 ? -17.931 -0.569 17.640 1.00 97.75 83 MET A CA 1
ATOM 642 C C . MET A 1 83 ? -17.507 0.902 17.786 1.00 97.75 83 MET A C 1
ATOM 644 O O . MET A 1 83 ? -18.251 1.810 17.409 1.00 97.75 83 MET A O 1
ATOM 648 N N . LEU A 1 84 ? -16.302 1.161 18.304 1.00 97.25 84 LEU A N 1
ATOM 649 C CA . LEU A 1 84 ? -15.768 2.522 18.415 1.00 97.25 84 LEU A CA 1
ATOM 650 C C . LEU A 1 84 ? -15.456 3.134 17.044 1.00 97.25 84 LEU A C 1
ATOM 652 O O . LEU A 1 84 ? -15.747 4.311 16.822 1.00 97.25 84 LEU A O 1
ATOM 656 N N . LEU A 1 85 ? -14.899 2.346 16.122 1.00 96.44 85 LEU A N 1
ATOM 657 C CA . LEU A 1 85 ? -14.611 2.782 14.757 1.00 96.44 85 LEU A CA 1
ATOM 658 C C . LEU A 1 85 ? -15.891 3.203 14.024 1.00 96.44 85 LEU A C 1
ATOM 660 O O . LEU A 1 85 ? -15.918 4.272 13.420 1.00 96.44 85 LEU A O 1
ATOM 664 N N . GLU A 1 86 ? -16.959 2.410 14.119 1.00 95.56 86 GLU A N 1
ATOM 665 C CA . GLU A 1 86 ? -18.260 2.719 13.513 1.00 95.56 86 GLU A CA 1
ATOM 666 C C . GLU A 1 86 ? -18.837 4.037 14.043 1.00 95.56 86 GLU A C 1
ATOM 668 O O . GLU A 1 86 ? -19.249 4.893 13.259 1.00 95.56 86 GLU A O 1
ATOM 673 N N . LYS A 1 87 ? -18.794 4.249 15.365 1.00 95.06 87 LYS A N 1
ATOM 674 C CA . LYS A 1 87 ? -19.233 5.511 15.983 1.00 95.06 87 LYS A CA 1
ATOM 675 C C . LYS A 1 87 ? -18.396 6.709 15.539 1.00 95.06 87 LYS A C 1
ATOM 677 O O . LYS A 1 87 ? -18.949 7.783 15.331 1.00 95.06 87 LYS A O 1
ATOM 682 N N . SER A 1 88 ? -17.082 6.536 15.398 1.00 92.81 88 SER A N 1
ATOM 683 C CA . SER A 1 88 ? -16.174 7.598 14.953 1.00 92.81 88 SER A CA 1
ATOM 684 C C . SER A 1 88 ? -16.474 8.024 13.513 1.00 92.81 88 SER A C 1
ATOM 686 O O . SER A 1 88 ? -16.636 9.210 13.228 1.00 92.81 88 SER A O 1
ATOM 688 N N . VAL A 1 89 ? -16.639 7.049 12.614 1.00 93.25 89 VAL A N 1
ATOM 689 C CA . VAL A 1 89 ? -16.915 7.308 11.195 1.00 93.25 89 VAL A CA 1
ATOM 690 C C . VAL A 1 89 ? -18.316 7.893 10.984 1.00 93.25 89 VAL A C 1
ATOM 692 O O . VAL A 1 89 ? -18.490 8.726 10.097 1.00 93.25 89 VAL A O 1
ATOM 695 N N . ALA A 1 90 ? -19.303 7.551 11.814 1.00 90.62 90 ALA A N 1
ATOM 696 C CA . ALA A 1 90 ? -20.656 8.104 11.703 1.00 90.62 90 ALA A CA 1
ATOM 697 C C . ALA A 1 90 ? -20.724 9.639 11.869 1.00 90.62 90 ALA A C 1
ATOM 699 O O . ALA A 1 90 ? -21.646 10.269 11.358 1.00 90.62 90 ALA A O 1
ATOM 700 N N . CYS A 1 91 ? -19.749 10.258 12.545 1.00 82.12 91 CYS A N 1
ATOM 701 C CA . CYS A 1 91 ? -19.694 11.711 12.745 1.00 82.12 91 CYS A CA 1
ATOM 702 C C . CYS A 1 91 ? -18.878 12.463 11.675 1.00 82.12 91 CYS A C 1
ATOM 704 O O . CYS A 1 91 ? -18.793 13.692 11.741 1.00 82.12 91 CYS A O 1
ATOM 706 N N . SER A 1 92 ? -18.290 11.766 10.692 1.00 63.91 92 SER A N 1
ATOM 707 C CA . SER A 1 92 ? -17.393 12.360 9.678 1.00 63.91 92 SER A CA 1
ATOM 708 C C . SER A 1 92 ? -18.047 13.475 8.858 1.00 63.91 92 SER A C 1
ATOM 710 O O . SER A 1 92 ? -17.368 14.420 8.462 1.00 63.91 92 SER A O 1
ATOM 712 N N . ASP A 1 93 ? -19.364 13.403 8.654 1.00 55.88 93 ASP A N 1
ATOM 713 C CA . ASP A 1 93 ? -20.125 14.375 7.857 1.00 55.88 93 ASP A CA 1
ATOM 714 C C . ASP A 1 93 ? -20.446 15.668 8.630 1.00 55.88 93 ASP A C 1
ATOM 716 O O . ASP A 1 93 ? -20.855 16.668 8.045 1.00 55.88 93 ASP A O 1
ATOM 720 N N . SER A 1 94 ? -20.245 15.681 9.955 1.00 53.34 94 SER A N 1
ATOM 721 C CA . SER A 1 94 ? -20.535 16.841 10.815 1.00 53.34 94 SER A CA 1
ATOM 722 C C . SER A 1 94 ? -19.334 17.780 11.002 1.00 53.34 94 SER A C 1
ATOM 724 O O . SER A 1 94 ? -19.471 18.859 11.579 1.00 53.34 94 SER A O 1
ATOM 726 N N . ALA A 1 95 ? -18.149 17.405 10.509 1.00 51.69 95 ALA A N 1
ATOM 727 C CA . ALA A 1 95 ? -16.891 18.119 10.748 1.00 51.69 95 ALA A CA 1
ATOM 728 C C . ALA A 1 95 ? -16.680 19.373 9.870 1.00 51.69 95 ALA A C 1
ATOM 730 O O . ALA A 1 95 ? -15.594 19.946 9.863 1.00 51.69 95 ALA A O 1
ATOM 731 N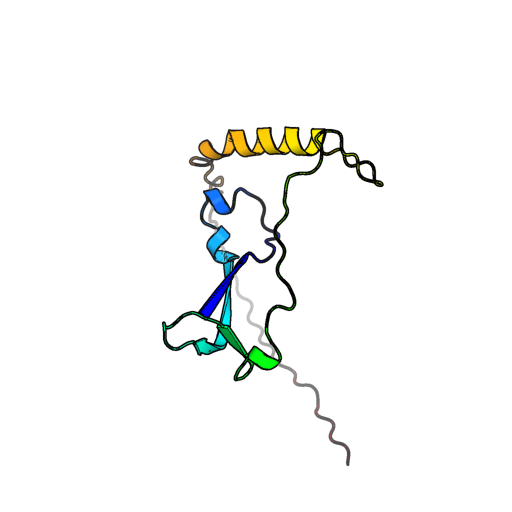 N . GLY A 1 96 ? -17.711 19.841 9.159 1.00 48.50 96 GLY A N 1
ATOM 732 C CA . GLY A 1 96 ? -17.661 21.087 8.389 1.00 48.50 96 GLY A CA 1
ATOM 733 C C . GLY A 1 96 ? -17.769 22.375 9.218 1.00 48.50 96 GLY A C 1
ATOM 734 O O . GLY A 1 96 ? -17.708 23.451 8.633 1.00 48.50 96 GLY A O 1
ATOM 735 N N . SER A 1 97 ? -17.953 22.312 10.546 1.00 45.47 97 SER A N 1
ATOM 736 C CA . SER A 1 97 ? -18.311 23.512 11.327 1.00 45.47 97 SER A CA 1
ATOM 737 C C . SER A 1 97 ? -17.518 23.776 12.611 1.00 45.47 97 SER A C 1
ATOM 739 O O . SER A 1 97 ? -17.873 24.692 13.353 1.00 45.47 97 SER A O 1
ATOM 741 N N . SER A 1 98 ? -16.432 23.058 12.889 1.00 45.50 98 SER A N 1
ATOM 742 C CA . SER A 1 98 ? -15.589 23.373 14.052 1.00 45.50 98 SER A CA 1
ATOM 743 C C . SER A 1 98 ? -14.389 24.219 13.636 1.00 45.50 98 SER A C 1
ATOM 745 O O . SER A 1 98 ? -13.268 23.731 13.525 1.00 45.50 98 SER A O 1
ATOM 747 N N . ALA A 1 99 ? -14.637 25.511 13.406 1.00 47.88 99 ALA A N 1
ATOM 748 C CA . ALA A 1 99 ? -13.577 26.510 13.478 1.00 47.88 99 ALA A CA 1
ATOM 749 C C . ALA A 1 99 ? -12.945 26.473 14.888 1.00 47.88 99 ALA A C 1
ATOM 751 O O . ALA A 1 99 ? -13.675 26.292 15.870 1.00 47.88 99 ALA A O 1
ATOM 752 N N . PRO A 1 100 ? -11.618 26.641 15.029 1.00 55.34 100 PRO A N 1
ATOM 753 C CA . PRO A 1 100 ? -11.016 26.813 16.346 1.00 55.34 100 PRO A CA 1
ATOM 754 C C . PRO A 1 100 ? -11.590 28.085 16.996 1.00 55.34 100 PRO A C 1
ATOM 756 O O . PRO A 1 100 ? -11.844 29.061 16.284 1.00 55.34 100 PRO A O 1
ATOM 759 N N . PRO A 1 101 ? -11.805 28.120 18.324 1.00 43.44 101 PRO A N 1
ATOM 760 C CA . PRO A 1 101 ? -12.216 29.350 18.983 1.00 43.44 101 PRO A CA 1
ATOM 761 C C . PRO A 1 101 ? -11.136 30.411 18.753 1.00 43.44 101 PRO A C 1
ATOM 763 O O . PRO A 1 101 ? -9.981 30.244 19.144 1.00 43.44 101 PRO A O 1
ATOM 766 N N . SER A 1 102 ? -11.517 31.503 18.092 1.00 43.03 102 SER A N 1
ATOM 767 C CA . SER A 1 102 ? -10.693 32.695 17.957 1.00 43.03 102 SER A CA 1
ATOM 768 C C . SER A 1 102 ? -10.422 33.261 19.350 1.00 43.03 102 SER A C 1
ATOM 770 O O . SER A 1 102 ? -11.321 33.815 19.986 1.00 43.03 102 SER A O 1
ATOM 772 N N . SER A 1 103 ? -9.190 33.139 19.839 1.00 45.69 103 SER A N 1
ATOM 773 C CA . SER A 1 103 ? -8.739 33.870 21.020 1.00 45.69 103 SER A CA 1
ATOM 774 C C . SER A 1 103 ? -8.534 35.340 20.645 1.00 45.69 103 SER A C 1
ATOM 776 O O . SER A 1 103 ? -7.426 35.785 20.350 1.00 45.69 103 SER A O 1
ATOM 778 N N . THR A 1 104 ? -9.625 36.100 20.613 1.00 42.34 104 THR A N 1
ATOM 779 C CA . THR A 1 104 ? -9.585 37.561 20.633 1.00 42.34 104 THR A CA 1
ATOM 780 C C . THR A 1 104 ? -9.329 37.999 22.072 1.00 42.34 104 THR A C 1
ATOM 782 O O . THR A 1 104 ? -10.202 37.864 22.925 1.00 42.34 104 THR A O 1
ATOM 785 N N . GLY A 1 105 ? -8.132 38.518 22.343 1.00 38.41 105 GLY A N 1
ATOM 786 C CA . GLY A 1 105 ? -7.767 39.048 23.653 1.00 38.41 105 GLY A CA 1
ATOM 787 C C . GLY A 1 105 ? -6.585 40.011 23.588 1.00 38.41 105 GLY A C 1
ATOM 788 O O . GLY A 1 105 ? -5.449 39.584 23.719 1.00 38.41 105 GLY A O 1
ATOM 789 N N . GLY A 1 106 ? -6.900 41.294 23.387 1.00 35.75 106 GLY A N 1
ATOM 790 C CA . GLY A 1 106 ? -6.251 42.438 24.043 1.00 35.75 106 GLY A CA 1
ATOM 791 C C . GLY A 1 106 ? -4.781 42.734 23.747 1.00 35.75 106 GLY A C 1
ATOM 792 O O . GLY A 1 106 ? -3.887 42.242 24.424 1.00 35.75 106 GLY A O 1
ATOM 793 N N . SER A 1 107 ? -4.554 43.662 22.822 1.00 40.22 107 SER A N 1
ATOM 794 C CA . SER A 1 107 ? -3.325 44.445 22.703 1.00 40.22 107 SER A CA 1
ATOM 795 C C . SER A 1 107 ? -3.190 45.415 23.885 1.00 40.22 107 SER A C 1
ATOM 797 O O . SER A 1 107 ? -4.062 46.261 24.051 1.00 40.22 107 SER A O 1
ATOM 799 N N . GLU A 1 108 ? -2.075 45.385 24.617 1.00 35.22 108 GLU A N 1
ATOM 800 C CA . GLU A 1 108 ? -1.544 46.560 25.323 1.00 35.22 108 GLU A CA 1
ATOM 801 C C . GLU A 1 108 ? -0.016 46.604 25.169 1.00 35.22 108 GLU A C 1
ATOM 803 O O . GLU A 1 108 ? 0.708 45.685 25.548 1.00 35.22 108 GLU A O 1
ATOM 808 N N . SER A 1 109 ? 0.459 47.682 24.545 1.00 36.50 109 SER A N 1
ATOM 809 C CA . SER A 1 109 ? 1.870 48.018 24.360 1.00 36.50 109 SER A CA 1
ATOM 810 C C . SER A 1 109 ? 2.413 48.753 25.584 1.00 36.50 109 SER A C 1
ATOM 812 O O . SER A 1 109 ? 1.789 49.715 26.021 1.00 36.50 109 SER A O 1
ATOM 814 N N . ALA A 1 110 ? 3.634 48.434 26.023 1.00 37.31 110 ALA A N 1
ATOM 815 C CA . ALA A 1 110 ? 4.574 49.445 26.515 1.00 37.31 110 ALA A CA 1
ATOM 816 C C . ALA A 1 110 ? 6.031 48.952 26.444 1.00 37.31 110 ALA A C 1
ATOM 818 O O . ALA A 1 110 ? 6.389 47.878 26.912 1.00 37.31 110 ALA A O 1
ATOM 819 N N . SER A 1 111 ? 6.846 49.797 25.826 1.00 35.84 111 SER A N 1
ATOM 820 C CA . SER A 1 111 ? 8.285 49.745 25.567 1.00 35.84 111 SER A CA 1
ATOM 821 C C . SER A 1 111 ? 9.177 49.832 26.812 1.00 35.84 111 SER A C 1
ATOM 823 O O . SER A 1 111 ? 8.877 50.626 27.699 1.00 35.84 111 SER A O 1
ATOM 825 N N . SER A 1 112 ? 10.361 49.203 26.786 1.00 36.72 112 SER A N 1
ATOM 826 C CA . SER A 1 112 ? 11.626 49.872 27.152 1.00 36.72 112 SER A CA 1
ATOM 827 C C . SER A 1 112 ? 12.857 49.059 26.725 1.00 36.72 112 SER A C 1
ATOM 829 O O . SER A 1 112 ? 12.815 47.836 26.645 1.00 36.72 112 SER A O 1
ATOM 831 N N . ALA A 1 113 ? 13.924 49.791 26.416 1.00 39.31 113 ALA A N 1
ATOM 832 C CA . ALA A 1 113 ? 15.162 49.390 25.764 1.00 39.31 113 ALA A CA 1
ATOM 833 C C . ALA A 1 113 ? 16.083 48.477 26.597 1.00 39.31 113 ALA A C 1
ATOM 835 O O . ALA A 1 113 ? 16.083 48.516 27.825 1.00 39.31 113 ALA A O 1
ATOM 836 N N . GLY A 1 114 ? 16.937 47.729 25.893 1.00 33.78 114 GLY A N 1
ATOM 837 C CA . GLY A 1 114 ? 18.024 46.938 26.468 1.00 33.78 114 GLY A CA 1
ATOM 838 C C . GLY A 1 114 ? 18.829 46.225 25.384 1.00 33.78 114 GLY A C 1
ATOM 839 O O . GLY A 1 114 ? 18.632 45.041 25.140 1.00 33.78 114 GLY A O 1
ATOM 840 N N . ASP A 1 115 ? 19.684 46.986 24.709 1.00 36.44 115 ASP A N 1
ATOM 841 C CA . ASP A 1 115 ? 20.773 46.525 23.845 1.00 36.44 115 ASP A CA 1
ATOM 842 C C . ASP A 1 115 ? 21.787 45.712 24.663 1.00 36.44 115 ASP A C 1
ATOM 844 O O . ASP A 1 115 ? 22.254 46.231 25.667 1.00 36.44 115 ASP A O 1
ATOM 848 N N . PHE A 1 116 ? 22.108 44.478 24.253 1.00 39.47 116 PHE A N 1
ATOM 849 C CA . PHE A 1 116 ? 23.413 43.843 24.482 1.00 39.47 116 PHE A CA 1
ATOM 850 C C . PHE A 1 116 ? 23.628 42.696 23.482 1.00 39.47 116 PHE A C 1
ATOM 852 O O . PHE A 1 116 ? 23.035 41.620 23.557 1.00 39.47 116 PHE A O 1
ATOM 859 N N . THR A 1 117 ? 24.529 42.959 22.544 1.00 37.12 117 THR A N 1
ATOM 860 C CA . THR A 1 117 ? 25.200 42.024 21.637 1.00 37.12 117 THR A CA 1
ATOM 861 C C . THR A 1 117 ? 25.940 40.907 22.379 1.00 37.12 117 THR A C 1
ATOM 863 O O . THR A 1 117 ? 26.618 41.199 23.361 1.00 37.12 117 THR A O 1
ATOM 866 N N . ASN A 1 118 ? 25.944 39.678 21.845 1.00 41.41 118 ASN A N 1
ATOM 867 C CA . ASN A 1 118 ? 27.097 38.776 21.975 1.00 41.41 118 ASN A CA 1
ATOM 868 C C . ASN A 1 118 ? 27.213 37.778 20.807 1.00 41.41 118 ASN A C 1
ATOM 870 O O . ASN A 1 118 ? 26.227 37.241 20.311 1.00 41.41 118 ASN A O 1
ATOM 874 N N . ALA A 1 119 ? 28.463 37.623 20.369 1.00 45.84 119 ALA A N 1
ATOM 875 C CA . ALA A 1 119 ? 28.982 36.994 19.155 1.00 45.84 119 ALA A CA 1
ATOM 876 C C . ALA A 1 119 ? 28.997 35.442 19.181 1.00 45.84 119 ALA A C 1
ATOM 878 O O . ALA A 1 119 ? 28.859 34.852 20.254 1.00 45.84 119 ALA A O 1
ATOM 879 N N . PRO A 1 120 ? 29.210 34.759 18.033 1.00 41.53 120 PRO A N 1
ATOM 880 C CA . PRO A 1 120 ? 29.313 33.302 17.983 1.00 41.53 120 PRO A CA 1
ATOM 881 C C . PRO A 1 120 ? 30.710 32.826 18.412 1.00 41.53 120 PRO A C 1
ATOM 883 O O . PRO A 1 120 ? 31.722 33.423 18.050 1.00 41.53 120 PRO A O 1
ATOM 886 N N . THR A 1 121 ? 30.767 31.737 19.180 1.00 40.94 121 THR A N 1
ATOM 887 C CA . THR A 1 121 ? 32.014 31.051 19.559 1.00 40.94 121 THR A CA 1
ATOM 888 C C . THR A 1 121 ? 32.149 29.766 18.743 1.00 40.94 121 THR A C 1
ATOM 890 O O . THR A 1 121 ? 31.349 28.847 18.905 1.00 40.94 121 THR A O 1
ATOM 893 N N . GLU A 1 122 ? 33.160 29.711 17.874 1.00 42.53 122 GLU A N 1
ATOM 894 C CA . GLU A 1 122 ? 33.643 28.487 17.225 1.00 42.53 122 GLU A CA 1
ATOM 895 C C . GLU A 1 122 ? 34.600 27.729 18.163 1.00 42.53 122 GLU A C 1
ATOM 897 O O . GLU A 1 122 ? 35.415 28.336 18.860 1.00 42.53 122 GLU A O 1
ATOM 902 N N . GLY A 1 123 ? 34.495 26.397 18.184 1.00 42.62 123 GLY A N 1
ATOM 903 C CA . GLY A 1 123 ? 35.401 25.480 18.888 1.00 42.62 123 GLY A CA 1
ATOM 904 C C . GLY A 1 123 ? 36.227 24.638 17.901 1.00 42.62 123 GLY A C 1
ATOM 905 O O . GLY A 1 123 ? 35.813 24.477 16.755 1.00 42.62 123 GLY A O 1
ATOM 906 N N . PRO A 1 124 ? 37.404 24.125 18.306 1.00 50.34 124 PRO A N 1
ATOM 907 C CA . PRO A 1 124 ? 38.550 23.972 17.413 1.00 50.34 124 PRO A CA 1
ATOM 908 C C . PRO A 1 124 ? 38.626 22.636 16.661 1.00 50.34 124 PRO A C 1
ATOM 910 O O . PRO A 1 124 ? 38.291 21.570 17.175 1.00 50.34 124 PRO A O 1
ATOM 913 N N . THR A 1 125 ? 39.191 22.723 15.458 1.00 41.22 125 THR A N 1
ATOM 914 C CA . THR A 1 125 ? 39.670 21.636 14.598 1.00 41.22 125 THR A CA 1
ATOM 915 C C . THR A 1 125 ? 40.866 20.913 15.226 1.00 41.22 125 THR A C 1
ATOM 917 O O . THR A 1 125 ? 41.845 21.555 15.608 1.00 41.22 125 THR A O 1
ATOM 920 N N . THR A 1 126 ? 40.846 19.578 15.253 1.00 48.34 126 THR A N 1
ATOM 921 C CA . THR A 1 126 ? 42.034 18.755 15.534 1.00 48.34 126 THR A CA 1
ATOM 922 C C . THR A 1 126 ? 42.350 17.870 14.331 1.00 48.34 126 THR A C 1
ATOM 924 O O . THR A 1 126 ? 41.635 16.910 14.050 1.00 48.34 126 THR A O 1
ATOM 927 N N . THR A 1 127 ? 43.434 18.195 13.631 1.00 41.59 127 THR A N 1
ATOM 928 C CA . THR A 1 127 ? 44.095 17.327 12.647 1.00 41.59 127 THR A CA 1
ATOM 929 C C . THR A 1 127 ? 45.092 16.427 13.376 1.00 41.59 127 THR A C 1
ATOM 931 O O . THR A 1 127 ? 45.775 16.878 14.296 1.00 41.59 127 THR A O 1
ATOM 934 N N . SER A 1 128 ? 45.220 15.165 12.970 1.00 47.06 128 SER A N 1
ATOM 935 C CA . SER A 1 128 ? 46.349 14.308 13.347 1.00 47.06 128 SER A CA 1
ATOM 936 C C . SER A 1 128 ? 46.766 13.429 12.166 1.00 47.06 128 SER A C 1
ATOM 938 O O . SER A 1 128 ? 45.913 12.775 11.577 1.00 47.06 128 SER A O 1
ATOM 940 N N . ALA A 1 129 ? 48.069 13.550 11.873 1.00 48.06 129 ALA A N 1
ATOM 941 C CA . ALA A 1 129 ? 49.015 12.792 11.037 1.00 48.06 129 ALA A CA 1
ATOM 942 C C . ALA A 1 129 ? 48.501 11.847 9.939 1.00 48.06 129 ALA A C 1
ATOM 944 O O . ALA A 1 129 ? 47.893 10.808 10.274 1.00 48.06 129 ALA A O 1
#

Sequence (129 aa):
SRMAWTCDPYTAGGLVASGQINQYTTGKYYYYLLELDDAGEIIGGEWVYNSDDDHPDFMWIPKAKPAANTVTSIGLSYADVTMLLEKSVACSDSAGSSAPPSSTGGSESASSAGDFTNAPTEGPTTTSA

InterPro domains:
  IPR032048 Transglutaminase elicitor [PF16683] (2-91)

Organism: NCBI:txid4796

pLDDT: mean 80.61, std 24.4, range [33.78, 98.75]

Radius of gyration: 28.0 Å; chains: 1; bounding box: 70×62×58 Å

Foldseek 3Di:
DKDKDFDDDPDDDDCVLVVVSVVRIDIDDFDKDFDADPVRDTDDIDGDDCNNVVPDPDDDDDPDDDDQQDADPVGDHNVVVVVVVVVRVVCSVVPPDDDPPPPPDDDDDDDDDDDDDDDDDDDDDDDDD